Protein AF-A0A0N8Q484-F1 (afdb_monomer)

Secondary structure (DSSP, 8-state):
---HHHHHHHHHHHHHHHHHHHHHHHHHHHHHHHHHHHHHHHHHHHHHHHHHHHHHHPPTT--TTTTT---EEEEEEE-TTS-EEEEEEEE------TT---SEEEPPPBTTBS-HHHHHHHS-TTTHHHHHHHHHHHHHHHHHHHHHHHHHHHHHHHHHH-

Solvent-accessible surface area (backbone atoms only — not comparable to full-atom values): 9387 Å² total; per-residue (Å²): 133,84,55,71,67,61,52,53,50,49,52,50,54,51,53,51,53,53,50,53,49,52,50,53,49,52,54,50,50,52,51,51,50,52,57,50,48,52,58,41,46,57,49,44,71,61,46,49,63,56,22,54,50,29,57,70,68,44,56,89,92,57,49,60,79,81,44,49,26,62,26,62,50,70,45,81,46,67,44,95,86,69,53,71,45,76,43,43,31,36,51,46,95,62,94,51,61,105,86,51,89,56,61,60,42,77,54,84,68,51,100,86,42,82,48,68,70,55,38,65,72,68,32,32,88,87,50,30,66,61,50,46,58,50,44,68,53,49,53,53,51,48,52,51,50,52,52,50,51,53,51,51,53,51,53,54,51,54,64,72,74,107

Sequence (162 aa):
MSSPENQNLALTNFAMSLDELLQSLTVKEAHIIEQAKEVISSYLDWWMPIRDGQLRLKKEGQSHRQAETGRIFPKLRIRDSGKAYINWCDEGHHNTKRFNNKFTREIPMTKKGYTPAQFKKLGDSWEIDKAIQTEEVLSKFRKALEYIHAHRVQINRLKRSM

Nearest PDB structures (foldseek):
  2d4y-assembly1_A  TM=3.775E-01  e=7.079E+00  Salmonella enterica subsp. enterica serovar Typhimurium
  5gpk-assembly1_A  TM=2.271E-01  e=5.847E+00  Schizosaccharomyces pombe 972h-

Foldseek 3Di:
DDDPVVVVVVVVVVLVVLVVVLVVLVVVLVVLVVVLVVLQVVLCVVLVVQLVVLVVVDDPPDACQRSLSWFKGWDWDQDPVRQIDIFIKGQHPDPDDPPDPPSIDTDDADPVGDDLVNLVVGHGPVSSVVVVVSCVVNVVSRVSSVVSVVVSVVSVVVSVVD

Radius of gyration: 22.32 Å; Cα contacts (8 Å, |Δi|>4): 156; chains: 1; bounding box: 53×31×72 Å

Mean predicted aligned error: 6.22 Å

pLDDT: mean 88.6, std 13.09, range [41.47, 98.5]

Structure (mmCIF, N/CA/C/O backbone):
data_AF-A0A0N8Q484-F1
#
_entry.id   AF-A0A0N8Q484-F1
#
loop_
_atom_site.group_PDB
_atom_site.id
_atom_site.type_symbol
_atom_site.label_atom_id
_atom_site.label_alt_id
_atom_site.label_comp_id
_atom_site.label_asym_id
_atom_site.label_entity_id
_atom_site.label_seq_id
_atom_site.pdbx_PDB_ins_code
_atom_site.Cartn_x
_atom_site.Cartn_y
_atom_site.Cartn_z
_atom_site.occupancy
_atom_site.B_iso_or_equiv
_atom_site.auth_seq_id
_atom_site.auth_comp_id
_atom_site.auth_asym_id
_atom_site.auth_atom_id
_atom_site.pdbx_PDB_model_num
ATOM 1 N N . MET A 1 1 ? -33.268 -5.757 43.810 1.00 56.16 1 MET A N 1
ATOM 2 C CA . MET A 1 1 ? -33.333 -4.544 42.967 1.00 56.16 1 MET A CA 1
ATOM 3 C C . MET A 1 1 ? -31.963 -3.892 43.008 1.00 56.1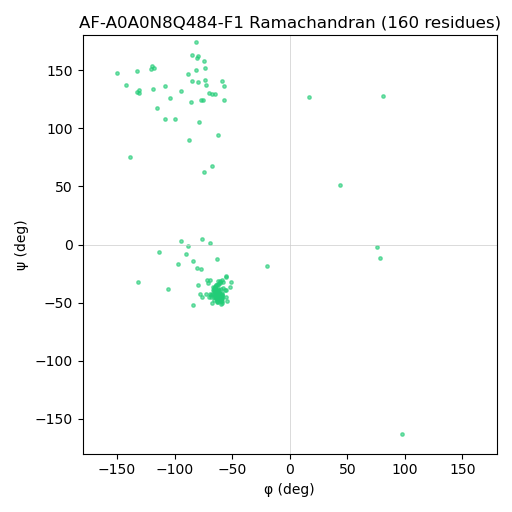6 1 MET A C 1
ATOM 5 O O . MET A 1 1 ? -31.512 -3.571 44.099 1.00 56.16 1 MET A O 1
ATOM 9 N N . SER A 1 2 ? -31.257 -3.790 41.882 1.00 57.72 2 SER A N 1
ATOM 10 C CA . SER A 1 2 ? -29.959 -3.101 41.851 1.00 57.72 2 SER A CA 1
ATOM 11 C C . SER A 1 2 ? -30.177 -1.598 42.038 1.00 57.72 2 SER A C 1
ATOM 13 O O . SER A 1 2 ? -31.034 -1.035 41.361 1.00 57.72 2 SER A O 1
ATOM 15 N N . SER A 1 3 ? -29.436 -0.967 42.956 1.00 77.19 3 SER A N 1
ATOM 16 C CA . SER A 1 3 ? -29.495 0.487 43.177 1.00 77.19 3 SER A CA 1
ATOM 17 C C . SER A 1 3 ? -29.131 1.248 41.886 1.00 77.19 3 SER A C 1
ATOM 19 O O . SER A 1 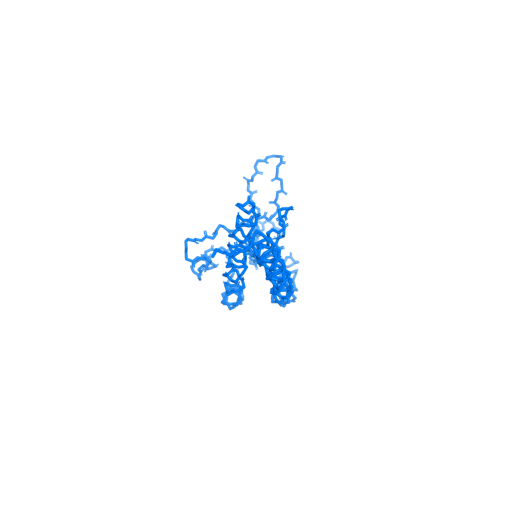3 ? -28.194 0.822 41.200 1.00 77.19 3 SER A O 1
ATOM 21 N N . PRO A 1 4 ? -29.807 2.367 41.557 1.00 76.56 4 PRO A N 1
ATOM 22 C CA . PRO A 1 4 ? -29.440 3.251 40.443 1.00 76.56 4 PRO A CA 1
ATOM 23 C C . PRO A 1 4 ? -27.961 3.676 40.449 1.00 76.56 4 PRO A C 1
ATOM 25 O O . PRO A 1 4 ? -27.343 3.801 39.394 1.00 76.56 4 PRO A O 1
ATOM 28 N N . GLU A 1 5 ? -27.355 3.817 41.630 1.00 77.38 5 GLU A N 1
ATOM 29 C CA . GLU A 1 5 ? -25.930 4.142 41.787 1.00 77.38 5 GLU A CA 1
ATOM 30 C C . GLU A 1 5 ? -25.016 3.028 41.252 1.00 77.38 5 GLU A C 1
ATOM 32 O O . GLU A 1 5 ? -24.027 3.304 40.573 1.00 77.38 5 GLU A O 1
ATOM 37 N N . ASN A 1 6 ? -25.390 1.760 41.460 1.00 78.25 6 ASN A N 1
ATOM 38 C CA . ASN A 1 6 ? -24.636 0.613 40.947 1.00 78.25 6 ASN A CA 1
ATOM 39 C C . ASN A 1 6 ? -24.733 0.503 39.418 1.00 78.25 6 ASN A C 1
ATOM 41 O O . ASN A 1 6 ? -23.793 0.041 38.773 1.00 78.25 6 ASN A O 1
ATOM 45 N N . GLN A 1 7 ? -25.853 0.934 38.827 1.00 77.88 7 GLN A N 1
ATOM 46 C CA . GLN A 1 7 ? -26.023 0.968 37.371 1.00 77.88 7 GLN A CA 1
ATOM 47 C C . GLN A 1 7 ? -25.187 2.086 36.733 1.00 77.88 7 GLN A C 1
ATOM 49 O O . GLN A 1 7 ? -24.498 1.838 35.744 1.00 77.88 7 GLN A O 1
ATOM 54 N N . ASN A 1 8 ? -25.163 3.278 37.340 1.00 83.56 8 ASN A N 1
ATOM 55 C CA . ASN A 1 8 ? -24.319 4.387 36.887 1.00 83.56 8 ASN A CA 1
ATOM 56 C C . ASN A 1 8 ? -22.822 4.059 36.981 1.00 83.56 8 ASN A C 1
ATOM 58 O O . ASN A 1 8 ? -22.065 4.350 36.052 1.00 83.56 8 ASN A O 1
ATOM 62 N N . LEU A 1 9 ? -22.392 3.403 38.063 1.00 86.88 9 LEU A N 1
ATOM 63 C CA . LEU A 1 9 ? -21.005 2.961 38.215 1.00 86.88 9 LEU A CA 1
ATOM 64 C C . LEU A 1 9 ? -20.623 1.917 37.152 1.00 86.88 9 LEU A C 1
ATOM 66 O O . LEU A 1 9 ? -19.550 2.005 36.558 1.00 86.88 9 LEU A O 1
ATOM 70 N N . ALA A 1 10 ? -21.513 0.964 36.857 1.00 86.56 10 ALA A N 1
ATOM 71 C CA . ALA A 1 10 ? -21.283 -0.047 35.826 1.00 86.56 10 ALA A CA 1
ATOM 72 C C . ALA A 1 10 ? -21.174 0.561 34.416 1.00 86.56 10 ALA A C 1
ATOM 74 O O . ALA A 1 10 ? -20.268 0.197 33.667 1.00 86.56 10 ALA A O 1
ATOM 75 N N . LEU A 1 11 ? -22.050 1.511 34.067 1.00 86.88 11 LEU A N 1
ATOM 76 C CA . LEU A 1 11 ? -21.991 2.225 32.785 1.00 86.88 11 LEU A CA 1
ATOM 77 C C . LEU A 1 11 ? -20.711 3.056 32.653 1.00 86.88 11 LEU A C 1
ATOM 79 O O . LEU A 1 11 ? -20.090 3.055 31.591 1.00 86.88 11 LEU A O 1
ATOM 83 N N . THR A 1 12 ? -20.286 3.710 33.737 1.00 88.12 12 THR A N 1
ATOM 84 C CA . THR A 1 12 ? -19.037 4.484 33.771 1.00 88.12 12 THR A CA 1
ATOM 85 C C . THR A 1 12 ? -17.825 3.579 33.547 1.00 88.12 12 THR A C 1
ATOM 87 O O . THR A 1 12 ? -17.015 3.845 32.661 1.00 88.12 12 THR A O 1
ATOM 90 N N . ASN A 1 13 ? -17.737 2.461 34.274 1.00 90.88 13 ASN A N 1
ATOM 91 C CA . ASN A 1 13 ? -16.649 1.494 34.109 1.00 90.88 13 ASN A CA 1
ATOM 92 C C . ASN A 1 13 ? -16.630 0.896 32.695 1.00 90.88 13 ASN A C 1
ATOM 94 O O . ASN A 1 13 ? -15.568 0.773 32.089 1.00 90.88 13 ASN A O 1
ATO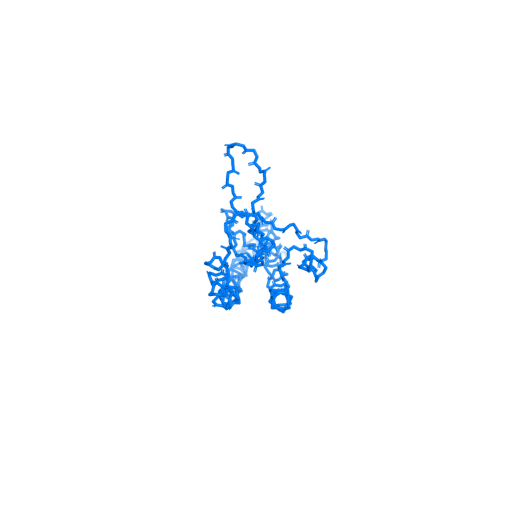M 98 N N . PHE A 1 14 ? -17.801 0.573 32.139 1.00 90.75 14 PHE A N 1
ATOM 99 C CA . PHE A 1 14 ? -17.907 0.063 30.774 1.00 90.75 14 PHE A CA 1
ATOM 100 C C . PHE A 1 14 ? -17.425 1.090 29.738 1.00 90.75 14 PHE A C 1
ATOM 102 O O . PHE A 1 14 ? -16.646 0.738 28.852 1.00 90.75 14 PHE A O 1
ATOM 109 N N . ALA A 1 15 ? -17.816 2.363 29.869 1.00 90.06 15 ALA A N 1
ATOM 110 C CA . ALA A 1 15 ? -17.343 3.435 28.993 1.00 90.06 15 ALA A CA 1
ATOM 111 C C . ALA A 1 15 ? -15.814 3.593 29.049 1.00 90.06 15 ALA A C 1
ATOM 113 O O . ALA A 1 15 ? -15.178 3.700 27.998 1.00 90.06 15 ALA A O 1
ATOM 114 N N . MET A 1 16 ? -15.224 3.532 30.248 1.00 91.88 16 MET A N 1
ATOM 115 C CA . MET A 1 16 ? -13.769 3.577 30.432 1.00 91.88 16 MET A CA 1
ATOM 116 C C . MET A 1 16 ? -13.065 2.410 29.731 1.00 91.88 16 MET A C 1
ATOM 118 O O . MET A 1 16 ? -12.103 2.631 28.998 1.00 91.88 16 MET A O 1
ATOM 122 N N . SER A 1 17 ? -13.576 1.181 29.860 1.00 94.06 17 SER A N 1
ATOM 123 C CA . SER A 1 17 ? -13.007 0.018 29.163 1.00 94.06 17 SER A CA 1
ATOM 124 C C . SER A 1 17 ? -13.072 0.148 27.635 1.00 94.06 17 SER A C 1
ATOM 126 O O . SER A 1 17 ? -12.158 -0.293 26.934 1.00 94.06 17 SER A O 1
ATOM 128 N N . LEU A 1 18 ? -14.127 0.767 27.091 1.00 94.19 18 LEU A N 1
ATOM 129 C CA . LEU A 1 18 ? -14.209 1.047 25.653 1.00 94.19 18 LEU A CA 1
ATOM 130 C C . LEU A 1 18 ? -13.151 2.066 25.207 1.00 94.19 18 LEU A C 1
ATOM 132 O O . LEU A 1 18 ? -12.598 1.921 24.114 1.00 94.19 18 LEU A O 1
ATOM 136 N N . ASP A 1 19 ? -12.850 3.067 26.034 1.00 94.19 19 ASP A N 1
ATOM 137 C CA . ASP A 1 19 ? -11.802 4.053 25.754 1.00 94.19 19 ASP A CA 1
ATOM 138 C C . ASP A 1 19 ? -10.398 3.456 25.807 1.00 94.19 19 ASP A C 1
ATOM 140 O O . ASP A 1 19 ? -9.601 3.678 24.892 1.00 94.19 19 ASP A O 1
ATOM 144 N N . GLU A 1 20 ? -10.111 2.617 26.799 1.00 94.62 20 GLU A N 1
ATOM 145 C CA . GLU A 1 20 ? -8.855 1.864 26.872 1.00 94.62 20 GLU A CA 1
ATOM 146 C C . GLU A 1 20 ? -8.662 0.968 25.640 1.00 94.62 20 GLU A C 1
ATOM 148 O O . GLU A 1 20 ? -7.575 0.921 25.051 1.00 94.62 20 GLU A O 1
ATOM 153 N N . LEU A 1 21 ? -9.730 0.300 25.190 1.00 94.75 21 LEU A N 1
ATOM 154 C CA . LEU A 1 21 ? -9.698 -0.525 23.987 1.00 94.75 21 LEU A CA 1
ATOM 155 C C . LEU A 1 21 ? -9.441 0.314 22.725 1.00 94.75 21 LEU A C 1
ATOM 157 O O . LEU A 1 21 ? -8.614 -0.070 21.895 1.00 94.75 21 LEU A O 1
ATOM 161 N N . LEU A 1 22 ? -10.100 1.469 22.575 1.00 94.56 22 LEU A N 1
ATOM 162 C CA . LEU A 1 22 ? -9.858 2.396 21.462 1.00 94.56 22 LEU A CA 1
ATOM 163 C C . LEU A 1 22 ? -8.419 2.916 21.453 1.00 94.56 22 LEU A C 1
ATOM 165 O O . LEU A 1 22 ? -7.795 2.987 20.387 1.00 94.56 22 LEU A O 1
ATOM 169 N N . GLN A 1 23 ? -7.877 3.242 22.624 1.00 94.75 23 GLN A N 1
ATOM 170 C CA . GLN A 1 23 ? -6.499 3.693 22.762 1.00 94.75 23 GLN A CA 1
ATOM 171 C C . GLN A 1 23 ? -5.520 2.582 22.366 1.00 94.75 23 GLN A C 1
ATOM 173 O O . GLN A 1 23 ? -4.612 2.814 21.566 1.00 94.75 23 GLN A O 1
ATOM 178 N N . SER A 1 24 ? -5.741 1.353 22.841 1.00 95.31 24 SER A N 1
ATOM 179 C CA . SER A 1 24 ? -4.933 0.186 22.466 1.00 95.31 24 SER A CA 1
ATOM 180 C C . SER A 1 24 ? -4.953 -0.066 20.955 1.00 95.31 24 SER A C 1
ATOM 182 O O . SER A 1 24 ? -3.903 -0.277 20.342 1.00 95.31 24 SER A O 1
ATOM 184 N N . LEU A 1 25 ? -6.130 0.013 20.323 1.00 94.88 25 LEU A N 1
ATOM 185 C CA . LEU A 1 25 ? -6.268 -0.120 18.871 1.00 94.88 25 LEU A CA 1
ATOM 186 C C . LEU A 1 25 ? -5.506 0.973 18.118 1.00 94.88 25 LEU A C 1
ATOM 188 O O . LEU A 1 25 ? -4.875 0.673 17.110 1.00 94.88 25 LEU A O 1
ATOM 192 N N . THR A 1 26 ? -5.522 2.208 18.619 1.00 94.06 26 THR A N 1
ATOM 193 C CA . THR A 1 26 ? -4.811 3.344 18.011 1.00 94.06 26 THR A CA 1
ATOM 194 C C . THR A 1 26 ? -3.296 3.144 18.050 1.00 94.06 26 THR A C 1
ATOM 196 O O . THR A 1 26 ? -2.622 3.324 17.037 1.00 94.06 26 THR A O 1
ATOM 199 N N . VAL A 1 27 ? -2.752 2.696 19.187 1.00 95.88 27 VAL A N 1
ATOM 200 C CA . VAL A 1 27 ? -1.318 2.381 19.318 1.00 95.88 27 VAL A CA 1
ATOM 201 C C . VAL A 1 27 ? -0.918 1.241 18.375 1.00 95.88 27 VAL A C 1
ATOM 203 O O . VAL A 1 27 ? 0.104 1.327 17.693 1.00 95.88 27 VAL A O 1
ATOM 206 N N . LYS A 1 28 ? -1.741 0.189 18.276 1.00 95.62 28 LYS A N 1
ATOM 207 C CA . LYS A 1 28 ? -1.495 -0.930 17.352 1.00 95.62 28 LYS A CA 1
ATOM 208 C C . LYS A 1 28 ? -1.581 -0.508 15.885 1.00 95.62 28 LYS A C 1
ATOM 210 O O . LYS A 1 28 ? -0.766 -0.961 15.086 1.00 95.62 28 LYS A O 1
ATOM 215 N N . GLU A 1 29 ? -2.533 0.355 15.533 1.00 95.88 29 GLU A N 1
ATOM 216 C CA . GLU A 1 29 ? -2.662 0.925 14.186 1.00 95.88 29 GLU A CA 1
ATOM 217 C C . GLU A 1 29 ? -1.387 1.675 13.796 1.00 95.88 29 GLU A C 1
ATOM 219 O O . GLU A 1 29 ? -0.826 1.410 12.735 1.00 95.88 29 GLU A O 1
ATOM 224 N N . ALA A 1 30 ? -0.887 2.543 14.682 1.00 96.00 30 ALA A N 1
ATOM 225 C CA . ALA A 1 30 ? 0.353 3.282 14.468 1.00 96.00 30 ALA A CA 1
ATOM 226 C C . ALA A 1 30 ? 1.557 2.345 14.280 1.00 96.00 30 ALA A C 1
ATOM 228 O O . ALA A 1 30 ? 2.334 2.525 13.347 1.00 96.00 30 ALA A O 1
ATOM 229 N N . HIS A 1 31 ? 1.678 1.299 15.102 1.00 97.19 31 HIS A N 1
ATOM 230 C CA . HIS A 1 31 ? 2.760 0.324 14.962 1.00 97.19 31 HIS A CA 1
ATOM 231 C C . HIS A 1 31 ? 2.720 -0.418 13.615 1.00 97.19 31 HIS A C 1
ATOM 233 O O . HIS A 1 31 ? 3.740 -0.527 12.940 1.00 97.19 31 HIS A O 1
ATOM 239 N N . ILE A 1 32 ? 1.538 -0.869 13.179 1.00 97.56 32 ILE A N 1
ATOM 240 C CA . ILE A 1 32 ? 1.359 -1.519 11.869 1.00 97.56 32 ILE A CA 1
ATOM 241 C C . ILE A 1 32 ? 1.684 -0.553 10.724 1.00 97.56 32 ILE A C 1
ATOM 243 O O . ILE A 1 32 ? 2.269 -0.955 9.720 1.00 97.56 32 ILE A O 1
ATOM 247 N N . ILE A 1 33 ? 1.299 0.717 10.863 1.00 97.56 33 ILE A N 1
ATOM 248 C CA . ILE A 1 33 ? 1.614 1.779 9.906 1.00 97.56 33 ILE A CA 1
ATOM 249 C C . ILE A 1 33 ? 3.129 1.944 9.759 1.00 97.56 33 ILE A C 1
ATOM 251 O O . ILE A 1 33 ? 3.607 1.989 8.627 1.00 97.56 33 ILE A O 1
ATOM 255 N N . GLU A 1 34 ? 3.881 2.000 10.859 1.00 97.81 34 GLU A N 1
ATOM 256 C CA . GLU A 1 34 ? 5.344 2.114 10.811 1.00 97.81 34 GLU A CA 1
ATOM 257 C C . GLU A 1 34 ? 5.992 0.880 10.173 1.00 97.81 34 GLU A C 1
ATOM 259 O O . GLU A 1 34 ? 6.771 1.020 9.233 1.00 97.81 34 GLU A O 1
ATOM 264 N N . GLN A 1 35 ? 5.577 -0.331 10.550 1.00 98.06 35 GLN A N 1
ATOM 265 C CA . GLN A 1 35 ? 6.074 -1.560 9.914 1.00 98.06 35 GLN A CA 1
ATOM 266 C C . GLN A 1 35 ? 5.772 -1.605 8.407 1.00 98.06 35 GLN A C 1
ATOM 268 O O . GLN A 1 35 ? 6.595 -2.037 7.599 1.00 98.06 35 GLN A O 1
ATOM 273 N N . ALA A 1 36 ? 4.595 -1.130 7.992 1.00 98.19 36 ALA A N 1
ATOM 274 C CA . ALA A 1 36 ? 4.260 -1.023 6.577 1.00 98.19 36 ALA A CA 1
ATOM 275 C C . ALA A 1 36 ? 5.141 0.009 5.854 1.00 98.19 36 ALA A C 1
ATOM 277 O O . ALA A 1 36 ? 5.526 -0.232 4.708 1.00 98.19 36 ALA A O 1
ATOM 278 N N . LYS A 1 37 ? 5.480 1.137 6.498 1.00 98.06 37 LYS A N 1
ATOM 279 C CA . LYS A 1 37 ? 6.413 2.130 5.942 1.00 98.06 37 LYS A CA 1
ATOM 280 C C . LYS A 1 37 ? 7.804 1.546 5.750 1.00 98.06 37 LYS A C 1
ATOM 282 O O . LYS A 1 37 ? 8.383 1.793 4.702 1.00 98.06 37 LYS A O 1
ATOM 287 N N . GLU A 1 38 ? 8.310 0.758 6.693 1.00 98.31 38 GLU A N 1
ATOM 288 C CA . GLU A 1 38 ? 9.620 0.105 6.571 1.00 98.31 38 GLU A CA 1
ATOM 289 C C . GLU A 1 38 ? 9.674 -0.824 5.353 1.00 98.31 38 GLU A C 1
ATOM 291 O O . GLU A 1 38 ? 10.601 -0.748 4.547 1.00 98.31 38 GLU A O 1
ATOM 296 N N . VAL A 1 39 ? 8.638 -1.645 5.153 1.00 98.50 39 VAL A N 1
ATOM 297 C CA . VAL A 1 39 ? 8.547 -2.533 3.981 1.00 98.50 39 VAL A CA 1
ATOM 298 C C . VAL A 1 39 ? 8.458 -1.739 2.675 1.00 98.50 39 VAL A C 1
ATOM 300 O O . VAL A 1 39 ? 9.092 -2.107 1.685 1.00 98.50 39 VAL A O 1
ATOM 303 N N . ILE A 1 40 ? 7.692 -0.644 2.661 1.00 98.19 40 ILE A N 1
ATOM 304 C CA . ILE A 1 40 ? 7.593 0.246 1.496 1.00 98.19 40 ILE A CA 1
ATOM 305 C C . ILE A 1 40 ? 8.935 0.932 1.223 1.00 98.19 40 ILE A C 1
ATOM 307 O O . ILE A 1 40 ? 9.364 0.948 0.074 1.00 98.19 40 ILE A O 1
ATOM 311 N N . SER A 1 41 ? 9.607 1.453 2.251 1.00 97.56 41 SER A N 1
ATOM 312 C CA . SER A 1 41 ? 10.918 2.096 2.125 1.00 97.56 41 SER A CA 1
ATOM 313 C C . SER A 1 41 ? 11.935 1.118 1.563 1.00 97.56 41 SER A C 1
ATOM 315 O O . SER A 1 41 ? 12.548 1.412 0.551 1.00 97.56 41 SER A O 1
ATOM 317 N N . SER A 1 42 ? 12.011 -0.096 2.114 1.00 98.19 42 SER A N 1
ATOM 318 C CA . SER A 1 42 ? 12.915 -1.135 1.618 1.00 98.19 42 SER A CA 1
ATOM 319 C C . SER A 1 42 ? 12.678 -1.473 0.141 1.00 98.19 42 SER A C 1
ATOM 321 O O . SER A 1 42 ? 13.634 -1.699 -0.602 1.00 98.19 42 SER A O 1
ATOM 323 N N . TYR A 1 43 ? 11.418 -1.487 -0.311 1.00 98.12 43 TYR A N 1
ATOM 324 C CA . TYR A 1 43 ? 11.116 -1.640 -1.734 1.00 98.12 43 TYR A CA 1
ATOM 325 C C . TYR A 1 43 ? 11.612 -0.441 -2.550 1.00 98.12 43 TYR A C 1
ATOM 327 O O . TYR A 1 43 ? 12.256 -0.637 -3.576 1.00 98.12 43 TYR A O 1
ATOM 335 N N . LEU A 1 44 ? 11.335 0.786 -2.103 1.00 96.31 44 LEU A N 1
ATOM 336 C CA . LEU A 1 44 ? 11.722 2.013 -2.803 1.00 96.31 44 LEU A CA 1
ATOM 337 C C . LEU A 1 44 ? 13.243 2.207 -2.856 1.00 96.31 44 LEU A C 1
ATOM 339 O O . LEU A 1 44 ? 13.753 2.573 -3.909 1.00 96.31 44 LEU A O 1
ATOM 343 N N . ASP A 1 45 ? 13.966 1.890 -1.786 1.00 97.56 45 ASP A N 1
ATOM 344 C CA . ASP A 1 45 ? 15.429 1.977 -1.715 1.00 97.56 45 ASP A CA 1
ATOM 345 C C . ASP A 1 45 ? 16.101 1.042 -2.729 1.00 97.56 45 ASP A C 1
ATOM 347 O O . ASP A 1 45 ? 17.139 1.366 -3.302 1.00 97.56 45 ASP A O 1
ATOM 351 N N . TRP A 1 46 ? 15.485 -0.112 -2.993 1.00 97.69 46 TRP A N 1
ATOM 352 C CA . TRP A 1 46 ? 15.912 -1.024 -4.051 1.00 97.69 46 TRP A CA 1
ATOM 353 C C . TRP A 1 46 ? 15.466 -0.558 -5.447 1.00 97.69 46 TRP A C 1
ATOM 355 O O . TRP A 1 46 ? 16.233 -0.635 -6.406 1.00 97.69 46 TRP A O 1
ATOM 365 N N . TRP A 1 47 ? 14.228 -0.082 -5.570 1.00 96.44 47 TRP A N 1
ATOM 366 C CA . TRP A 1 47 ? 13.586 0.224 -6.848 1.00 96.44 47 TRP A CA 1
ATOM 367 C C . TRP A 1 47 ? 14.091 1.528 -7.477 1.00 96.44 47 TRP A C 1
ATOM 369 O O . TRP A 1 47 ? 14.389 1.565 -8.672 1.00 96.44 47 TRP A O 1
ATOM 379 N N . MET A 1 48 ? 14.217 2.596 -6.683 1.00 92.81 48 MET A N 1
ATOM 380 C CA . MET A 1 48 ? 14.546 3.941 -7.163 1.00 92.81 48 MET A CA 1
ATOM 381 C C . MET A 1 48 ? 15.895 4.011 -7.894 1.00 92.81 48 MET A C 1
ATOM 383 O O . MET A 1 48 ? 15.915 4.564 -8.994 1.00 92.81 48 MET A O 1
ATOM 387 N N . PRO A 1 49 ? 17.006 3.433 -7.388 1.00 93.56 49 PRO A N 1
ATOM 388 C CA . PRO A 1 49 ? 18.289 3.496 -8.092 1.00 93.56 49 PRO A CA 1
ATOM 389 C C . PRO A 1 49 ? 18.262 2.804 -9.461 1.00 93.56 49 PRO A C 1
ATOM 391 O O . PRO A 1 49 ? 18.858 3.302 -10.418 1.00 93.56 49 PRO A O 1
ATOM 394 N N . ILE A 1 50 ? 17.556 1.672 -9.565 1.00 94.38 50 ILE A N 1
ATOM 395 C CA . ILE A 1 50 ? 17.424 0.908 -10.815 1.00 94.38 50 ILE A CA 1
ATOM 396 C C . ILE A 1 50 ? 16.612 1.719 -11.825 1.00 94.38 50 ILE A C 1
ATOM 398 O O . ILE A 1 50 ? 17.075 1.956 -12.944 1.00 94.38 50 ILE A O 1
ATOM 402 N N . ARG A 1 51 ? 15.448 2.216 -11.393 1.00 91.31 51 ARG A N 1
ATOM 403 C CA . ARG A 1 51 ? 14.586 3.096 -12.184 1.00 91.31 51 ARG A CA 1
ATOM 404 C C . ARG A 1 51 ? 15.332 4.325 -12.685 1.00 91.31 51 ARG A C 1
ATOM 406 O O . ARG A 1 51 ? 15.258 4.649 -13.868 1.00 91.31 51 ARG A O 1
ATOM 413 N N . ASP A 1 52 ? 16.053 5.022 -11.813 1.00 89.38 52 ASP A N 1
ATOM 414 C CA . ASP A 1 52 ? 16.766 6.243 -12.186 1.00 89.38 52 ASP A CA 1
ATOM 415 C C . ASP A 1 52 ? 17.882 5.951 -13.194 1.00 89.38 52 ASP A C 1
ATOM 417 O O . ASP A 1 52 ? 18.089 6.726 -14.132 1.00 89.38 52 ASP A O 1
ATOM 421 N N . GLY A 1 53 ? 18.557 4.805 -13.061 1.00 91.12 53 GLY A N 1
ATOM 422 C CA . GLY A 1 53 ? 19.487 4.302 -14.069 1.00 91.12 53 GLY A CA 1
ATOM 423 C C . GLY A 1 53 ? 18.808 4.082 -15.422 1.00 91.12 53 GLY A C 1
ATOM 424 O O . GLY A 1 53 ? 19.265 4.606 -16.438 1.00 91.12 53 GLY A O 1
ATOM 425 N N . GLN A 1 54 ? 17.680 3.373 -15.447 1.00 90.88 54 GLN A N 1
ATOM 426 C CA . GLN A 1 54 ? 16.931 3.095 -16.677 1.00 90.88 54 GLN A CA 1
ATOM 427 C C . GLN A 1 54 ? 16.360 4.364 -17.319 1.00 90.88 54 GLN A C 1
ATOM 429 O O . GLN A 1 54 ? 16.393 4.502 -18.539 1.00 90.88 54 GLN A O 1
ATOM 434 N N . LEU A 1 55 ? 15.902 5.332 -16.522 1.00 88.00 55 LEU A N 1
ATOM 435 C CA . LEU A 1 55 ? 15.435 6.628 -17.018 1.00 88.00 55 LEU A CA 1
ATOM 436 C C . LEU A 1 55 ? 16.545 7.445 -17.674 1.00 88.00 55 LEU A C 1
ATOM 438 O O . LEU A 1 55 ? 16.278 8.116 -18.666 1.00 88.00 55 LEU A O 1
ATOM 442 N N . ARG A 1 56 ? 17.776 7.384 -17.156 1.00 90.38 56 ARG A N 1
ATOM 443 C CA . ARG A 1 56 ? 18.938 8.047 -17.772 1.00 90.38 56 ARG A CA 1
ATOM 444 C C . ARG A 1 56 ? 19.380 7.364 -19.065 1.00 90.38 56 ARG A C 1
ATOM 446 O O . ARG A 1 56 ? 19.865 8.037 -19.966 1.00 90.38 56 ARG A O 1
ATOM 453 N N . LEU A 1 57 ? 19.227 6.043 -19.147 1.00 91.75 57 LEU A N 1
ATOM 454 C CA . LEU A 1 57 ? 19.592 5.239 -20.321 1.00 91.75 57 LEU A CA 1
ATOM 455 C C . LEU A 1 57 ? 18.501 5.205 -21.402 1.00 91.75 57 LEU A C 1
ATOM 457 O O . LEU A 1 57 ? 18.758 4.784 -22.532 1.00 91.75 57 LEU A O 1
ATOM 461 N N . LYS A 1 58 ? 17.284 5.635 -21.062 1.00 90.81 58 LYS A N 1
ATOM 462 C CA . LYS A 1 58 ? 16.144 5.726 -21.973 1.00 90.81 58 LYS A CA 1
ATOM 463 C C . LYS A 1 58 ? 16.494 6.606 -23.172 1.00 90.81 58 LYS A C 1
ATOM 465 O O . LYS A 1 58 ? 16.848 7.774 -23.021 1.00 90.81 58 LYS A O 1
ATOM 470 N N . LYS A 1 59 ? 16.333 6.059 -24.377 1.00 92.06 59 LYS A N 1
ATOM 471 C CA . LYS A 1 59 ? 16.556 6.805 -25.619 1.00 92.06 59 LYS A CA 1
ATOM 472 C C . LYS A 1 59 ? 15.429 7.803 -25.866 1.00 92.06 59 LYS A C 1
ATOM 474 O O . LYS A 1 59 ? 14.279 7.581 -25.474 1.00 92.06 59 LYS A O 1
ATOM 479 N N . GLU A 1 60 ? 15.750 8.883 -26.568 1.00 88.25 60 GLU A N 1
ATOM 480 C CA . GLU A 1 60 ? 14.750 9.845 -27.022 1.00 88.25 60 GLU A CA 1
ATOM 481 C C . GLU A 1 60 ? 13.673 9.148 -27.876 1.00 88.25 60 GLU A C 1
ATOM 483 O O . GLU A 1 60 ? 13.966 8.261 -28.677 1.00 88.25 60 GLU A O 1
ATOM 488 N N . GLY A 1 61 ? 12.403 9.489 -27.646 1.00 84.00 61 GLY A N 1
ATOM 489 C CA . GLY A 1 61 ? 11.255 8.868 -28.321 1.00 84.00 61 GLY A CA 1
ATOM 490 C C . GLY A 1 61 ? 10.830 7.489 -27.792 1.00 84.00 61 GLY A C 1
ATOM 491 O O . GLY A 1 61 ? 9.730 7.036 -28.110 1.00 84.00 61 GLY A O 1
ATOM 492 N N . GLN A 1 62 ? 11.625 6.827 -26.943 1.00 85.31 62 GLN A N 1
ATOM 493 C CA . GLN A 1 62 ? 11.237 5.556 -26.324 1.00 85.31 62 GLN A CA 1
ATOM 494 C C . GLN A 1 62 ? 10.158 5.787 -25.253 1.00 85.31 62 GLN A C 1
ATOM 496 O O . GLN A 1 62 ? 10.239 6.717 -24.449 1.00 85.31 62 GLN A O 1
ATOM 501 N N . SER A 1 63 ? 9.129 4.940 -25.199 1.00 84.44 63 SER A N 1
ATOM 502 C CA . SER A 1 63 ? 8.161 4.968 -24.092 1.00 84.44 63 SER A CA 1
ATOM 503 C C . SER A 1 63 ? 8.756 4.371 -22.808 1.00 84.44 63 SER A C 1
ATOM 505 O O . SER A 1 63 ? 9.674 3.558 -22.866 1.00 84.44 63 SER A O 1
ATOM 507 N N . HIS A 1 64 ? 8.205 4.718 -21.638 1.00 84.00 64 HIS A N 1
ATOM 508 C CA . HIS A 1 64 ? 8.624 4.127 -20.352 1.00 84.00 64 HIS A CA 1
ATOM 509 C C . HIS A 1 64 ? 8.532 2.601 -20.345 1.00 84.00 64 HIS A C 1
ATOM 511 O O . HIS A 1 64 ? 9.433 1.936 -19.858 1.00 84.00 64 HIS A O 1
ATOM 517 N N . ARG A 1 65 ? 7.482 2.049 -20.966 1.00 83.94 65 ARG A N 1
ATOM 518 C CA . ARG A 1 65 ? 7.296 0.600 -21.082 1.00 83.94 65 ARG A CA 1
ATOM 519 C C . ARG A 1 65 ? 8.351 -0.057 -21.970 1.00 83.94 65 ARG A C 1
ATOM 521 O O . ARG A 1 65 ? 8.796 -1.150 -21.673 1.00 83.94 65 ARG A O 1
ATOM 528 N N . GLN A 1 66 ? 8.733 0.588 -23.071 1.00 87.25 66 GLN A N 1
ATOM 529 C CA . GLN A 1 66 ? 9.784 0.060 -23.946 1.00 87.25 66 GLN A CA 1
ATOM 530 C C . GLN A 1 66 ? 11.170 0.162 -23.309 1.00 87.25 66 GLN A C 1
ATOM 532 O O . GLN A 1 66 ? 12.044 -0.619 -23.659 1.00 87.25 66 GLN A O 1
ATOM 537 N N . ALA A 1 67 ? 11.396 1.166 -22.462 1.00 87.94 67 ALA A N 1
ATOM 538 C CA . ALA A 1 67 ? 12.650 1.364 -21.739 1.00 87.94 67 ALA A CA 1
ATOM 539 C C . ALA A 1 67 ? 12.688 0.634 -20.390 1.00 87.94 67 ALA A C 1
ATOM 541 O O . ALA A 1 67 ? 13.697 0.724 -19.700 1.00 87.94 67 ALA A O 1
ATOM 542 N N . GLU A 1 68 ? 11.597 -0.053 -20.035 1.00 91.56 68 GLU A N 1
ATOM 543 C CA . GLU A 1 68 ? 11.409 -0.756 -18.769 1.00 91.56 68 GLU A CA 1
ATOM 544 C C . GLU A 1 68 ? 11.876 0.061 -17.562 1.00 91.56 68 GLU A C 1
ATOM 546 O O . GLU A 1 68 ? 12.682 -0.412 -16.776 1.00 91.56 68 GLU A O 1
ATOM 551 N N . THR A 1 69 ? 11.423 1.310 -17.435 1.00 89.69 69 THR A N 1
ATOM 552 C CA . THR A 1 69 ? 11.984 2.270 -16.467 1.00 89.69 69 THR A CA 1
ATOM 553 C C . THR A 1 69 ? 11.561 2.049 -15.017 1.00 89.69 69 THR A C 1
ATOM 555 O O . THR A 1 69 ? 11.841 2.898 -14.179 1.00 89.69 69 THR A O 1
ATOM 558 N N . GLY A 1 70 ? 10.818 0.988 -14.722 1.00 88.25 70 GLY A N 1
ATOM 559 C CA . GLY A 1 70 ? 10.125 0.821 -13.456 1.00 88.25 70 GLY A CA 1
ATOM 560 C C . GLY A 1 70 ? 8.829 1.609 -13.464 1.00 88.25 70 GLY A C 1
ATOM 561 O O . GLY A 1 70 ? 8.791 2.800 -13.793 1.00 88.25 70 GLY A O 1
ATOM 562 N N . ARG A 1 71 ? 7.737 0.926 -13.137 1.00 88.88 71 ARG A N 1
ATOM 563 C CA . ARG A 1 71 ? 6.387 1.474 -13.270 1.00 88.88 71 ARG A CA 1
ATOM 564 C C . ARG A 1 71 ? 5.561 1.268 -12.033 1.00 88.88 71 ARG A C 1
ATOM 566 O O . ARG A 1 71 ? 4.707 2.104 -11.762 1.00 88.88 71 ARG A O 1
ATOM 573 N N . ILE A 1 72 ? 5.768 0.190 -11.291 1.00 94.50 72 ILE A N 1
ATOM 574 C CA . ILE A 1 72 ? 4.923 -0.100 -10.140 1.00 94.50 72 ILE A CA 1
ATOM 575 C C . ILE A 1 72 ? 5.653 0.112 -8.826 1.00 94.50 72 ILE A C 1
ATOM 577 O O . ILE A 1 72 ? 6.786 -0.308 -8.644 1.00 94.50 72 ILE A O 1
ATOM 581 N N . PHE A 1 73 ? 4.974 0.746 -7.876 1.00 95.44 73 PHE A N 1
ATOM 582 C CA . PHE A 1 73 ? 5.510 0.926 -6.531 1.00 95.44 73 PHE A CA 1
ATOM 583 C C . PHE A 1 73 ? 4.389 0.981 -5.489 1.00 95.44 73 PHE A C 1
ATOM 585 O O . PHE A 1 73 ? 3.283 1.451 -5.789 1.00 95.44 73 PHE A O 1
ATOM 592 N N . PRO A 1 74 ? 4.632 0.503 -4.259 1.00 97.38 74 PRO A N 1
ATOM 593 C CA . PRO A 1 74 ? 3.661 0.592 -3.189 1.00 97.38 74 PRO A CA 1
ATOM 594 C C . PRO A 1 74 ? 3.697 1.984 -2.549 1.00 97.38 74 PRO A C 1
ATOM 596 O O . PRO A 1 74 ? 4.725 2.657 -2.492 1.00 97.38 74 PRO A O 1
ATOM 599 N N . LYS A 1 75 ? 2.555 2.421 -2.030 1.00 95.25 75 LYS A N 1
ATOM 600 C CA . LYS A 1 75 ? 2.399 3.693 -1.334 1.00 95.25 75 LY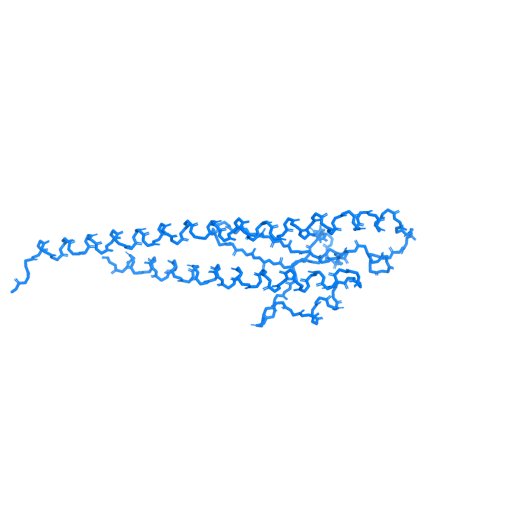S A CA 1
ATOM 601 C C . LYS A 1 75 ? 1.453 3.541 -0.155 1.00 95.25 75 LYS A C 1
ATOM 603 O O . LYS A 1 75 ? 0.383 2.942 -0.267 1.00 95.25 75 LYS A O 1
ATOM 608 N N . LEU A 1 76 ? 1.827 4.157 0.960 1.00 95.38 76 LEU A N 1
ATOM 609 C CA . LEU A 1 76 ? 0.953 4.350 2.105 1.00 95.38 76 LEU A CA 1
ATOM 610 C C . LEU A 1 76 ? 0.284 5.726 2.007 1.00 95.38 76 LEU A C 1
ATOM 612 O O . LEU A 1 76 ? 0.941 6.739 1.768 1.00 95.38 76 LEU A O 1
ATOM 616 N N . ARG A 1 77 ? -1.031 5.768 2.205 1.00 92.19 77 ARG A N 1
ATOM 617 C CA . ARG A 1 77 ? -1.829 6.994 2.246 1.00 92.19 77 ARG A CA 1
ATOM 618 C C . ARG A 1 77 ? -2.714 6.990 3.479 1.00 92.19 77 ARG A C 1
ATOM 620 O O . ARG A 1 77 ? -3.469 6.049 3.692 1.00 92.19 77 ARG A O 1
ATOM 627 N N . ILE A 1 78 ? -2.695 8.081 4.230 1.00 91.12 78 ILE A N 1
ATOM 628 C CA . ILE A 1 78 ? -3.638 8.328 5.321 1.00 91.12 78 ILE A CA 1
ATOM 629 C C . ILE A 1 78 ? -4.651 9.354 4.805 1.00 91.12 78 ILE A C 1
ATOM 631 O O . ILE A 1 78 ? -4.263 10.376 4.242 1.00 91.12 78 ILE A O 1
ATOM 635 N N . ARG A 1 79 ? -5.949 9.044 4.883 1.00 87.06 79 ARG A N 1
ATOM 636 C CA . ARG A 1 79 ? -7.010 10.019 4.572 1.00 87.06 79 ARG A CA 1
ATOM 637 C C . ARG A 1 79 ? -7.234 10.949 5.760 1.00 87.06 79 ARG A C 1
ATOM 639 O O . ARG A 1 79 ? -6.958 10.559 6.887 1.00 87.06 79 ARG A O 1
ATOM 646 N N . ASP A 1 80 ? -7.871 12.090 5.521 1.00 81.62 80 ASP A N 1
ATOM 647 C CA . ASP A 1 80 ? -8.273 13.044 6.570 1.00 81.62 80 ASP A CA 1
ATOM 648 C C . ASP A 1 80 ? -9.142 12.392 7.658 1.00 81.62 80 ASP A C 1
ATOM 650 O O . ASP A 1 80 ? -9.094 12.769 8.822 1.00 81.62 80 ASP A O 1
ATOM 654 N N . SER A 1 81 ? -9.880 11.331 7.306 1.00 80.94 81 SER A N 1
ATOM 655 C CA . SER A 1 81 ? -10.633 10.504 8.258 1.00 80.94 81 SER A CA 1
ATOM 656 C C . SER A 1 81 ? -9.755 9.652 9.193 1.00 80.94 81 SER A C 1
ATOM 658 O O . SER A 1 81 ? -10.278 8.819 9.931 1.00 80.94 81 SER A O 1
ATOM 660 N N . GLY A 1 82 ? -8.429 9.748 9.087 1.00 82.12 82 GLY A N 1
ATOM 661 C CA . GLY A 1 82 ? -7.442 8.950 9.814 1.00 82.12 82 GLY A CA 1
ATOM 662 C C . GLY A 1 82 ? -7.266 7.516 9.309 1.00 82.12 82 GLY A C 1
ATOM 663 O O . GLY A 1 82 ? -6.427 6.799 9.835 1.00 82.12 82 GLY A O 1
ATOM 664 N N . LYS A 1 83 ? -8.026 7.069 8.295 1.00 89.00 83 LYS A N 1
ATOM 665 C CA . LYS A 1 83 ? -7.911 5.696 7.773 1.00 89.00 83 LYS A CA 1
ATOM 666 C C . LYS A 1 83 ? -6.678 5.571 6.878 1.00 89.00 83 LYS A C 1
ATOM 668 O O . LYS A 1 83 ? -6.557 6.309 5.892 1.00 89.00 83 LYS A O 1
ATOM 673 N N . ALA A 1 84 ? -5.808 4.620 7.204 1.00 92.88 84 ALA A N 1
ATOM 674 C CA . ALA A 1 84 ? -4.633 4.272 6.416 1.00 92.88 84 ALA A CA 1
ATOM 675 C C . ALA A 1 84 ? -4.961 3.272 5.293 1.00 92.88 84 ALA A C 1
ATOM 677 O O . ALA A 1 84 ? -5.741 2.336 5.467 1.00 92.88 84 ALA A O 1
ATOM 678 N N . TYR A 1 85 ? -4.341 3.472 4.133 1.00 93.69 85 TYR A N 1
ATOM 679 C CA . TYR A 1 85 ? -4.473 2.651 2.935 1.00 93.69 85 TYR A CA 1
ATOM 680 C C . TYR A 1 85 ? -3.090 2.343 2.374 1.00 93.69 85 TYR A C 1
ATOM 682 O O . TYR A 1 85 ? -2.283 3.251 2.184 1.00 93.69 85 TYR A O 1
ATOM 690 N N . ILE A 1 86 ? -2.841 1.071 2.072 1.00 96.88 86 ILE A N 1
ATOM 691 C CA . ILE A 1 86 ? -1.632 0.616 1.382 1.00 96.88 86 ILE A CA 1
ATOM 692 C C . ILE A 1 86 ? -2.040 0.213 -0.031 1.00 96.88 86 ILE A C 1
ATOM 694 O O . ILE A 1 86 ? -2.688 -0.822 -0.208 1.00 96.88 86 ILE A O 1
ATOM 698 N N . ASN A 1 87 ? -1.653 1.013 -1.019 1.00 95.81 87 ASN A N 1
ATOM 699 C CA . ASN A 1 87 ? -2.032 0.833 -2.418 1.00 95.81 87 ASN A CA 1
ATOM 700 C C . ASN A 1 87 ? -0.786 0.658 -3.284 1.00 95.81 87 ASN A C 1
ATOM 702 O O . ASN A 1 87 ? 0.261 1.223 -2.984 1.00 95.81 87 ASN A O 1
ATOM 706 N N . TRP A 1 88 ? -0.915 -0.074 -4.385 1.00 96.31 88 TRP A N 1
ATOM 707 C CA . TRP A 1 88 ? 0.076 -0.031 -5.457 1.00 96.31 88 TRP A CA 1
ATOM 708 C C . TRP A 1 88 ? -0.264 1.078 -6.443 1.00 96.31 88 TRP A C 1
ATOM 710 O O . TRP A 1 88 ? -1.435 1.364 -6.695 1.00 96.31 88 TRP A O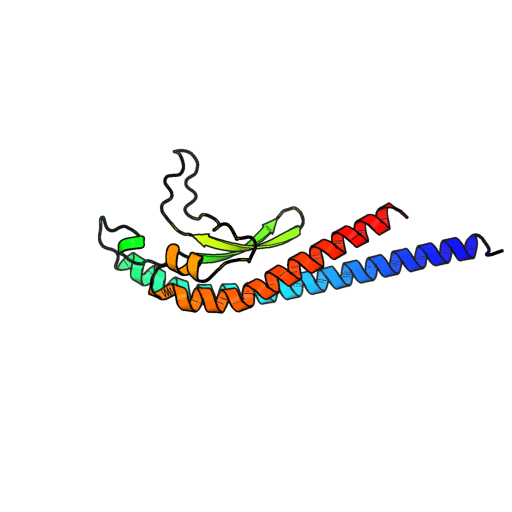 1
ATOM 720 N N . CYS A 1 89 ? 0.764 1.684 -7.012 1.00 92.94 89 CYS A N 1
ATOM 721 C CA . CYS A 1 89 ? 0.683 2.752 -7.991 1.00 92.94 89 CYS A CA 1
ATOM 722 C C . CYS A 1 89 ? 1.352 2.323 -9.298 1.00 92.94 89 CYS A C 1
ATOM 724 O O . CYS A 1 89 ? 2.235 1.478 -9.281 1.00 92.94 89 CYS A O 1
ATOM 726 N N . ASP A 1 90 ? 0.908 2.911 -10.404 1.00 88.88 90 ASP A N 1
ATOM 727 C CA . ASP A 1 90 ? 1.486 2.827 -11.746 1.00 88.88 90 ASP A CA 1
ATOM 728 C C . ASP A 1 90 ? 1.975 4.231 -12.123 1.00 88.88 90 ASP A C 1
ATOM 730 O O . ASP A 1 90 ? 1.191 5.188 -12.168 1.00 88.88 90 ASP A O 1
ATOM 734 N N . GLU A 1 91 ? 3.277 4.355 -12.338 1.00 77.25 91 GLU A N 1
ATOM 735 C CA . GLU A 1 91 ? 3.933 5.488 -12.964 1.00 77.25 91 GLU A CA 1
ATOM 736 C C . GLU A 1 91 ? 3.933 5.255 -14.474 1.00 77.25 91 GLU A C 1
ATOM 738 O O . GLU A 1 91 ? 4.801 4.618 -15.074 1.00 77.25 91 GLU A O 1
ATOM 743 N N . GLY A 1 92 ? 2.874 5.741 -15.105 1.00 62.16 92 GLY A N 1
ATOM 744 C CA . GLY A 1 92 ? 2.734 5.740 -16.546 1.00 62.16 92 GLY A CA 1
ATOM 745 C C . GLY A 1 92 ? 2.289 7.112 -17.016 1.00 62.16 92 GLY A C 1
ATOM 746 O O . GLY A 1 92 ? 1.523 7.799 -16.339 1.00 62.16 92 GLY A O 1
ATOM 747 N N . HIS A 1 93 ? 2.700 7.492 -18.228 1.00 51.66 93 HIS A N 1
ATOM 748 C CA . HIS A 1 93 ? 2.000 8.540 -18.962 1.00 51.66 93 HIS A CA 1
ATOM 749 C C . HIS A 1 93 ? 0.568 8.065 -19.222 1.00 51.66 93 HIS A C 1
ATOM 751 O O . HIS A 1 93 ? 0.280 7.334 -20.171 1.00 51.66 93 HIS A O 1
ATOM 757 N N . HIS A 1 94 ? -0.344 8.445 -18.338 1.00 45.16 94 HIS A N 1
ATOM 758 C CA . HIS A 1 94 ? -1.762 8.301 -18.580 1.00 45.16 94 HIS A CA 1
ATOM 759 C C . HIS A 1 94 ? -2.217 9.530 -19.357 1.00 45.16 94 HIS A C 1
ATOM 761 O O . HIS A 1 94 ? -2.058 10.658 -18.897 1.00 45.16 94 HIS A O 1
ATOM 767 N N . ASN A 1 95 ? -2.794 9.307 -20.539 1.00 41.50 95 ASN A N 1
ATOM 768 C CA . ASN A 1 95 ? -3.523 10.328 -21.286 1.00 41.50 95 ASN A CA 1
ATOM 769 C C . ASN A 1 95 ? -4.805 10.695 -20.520 1.00 41.50 95 ASN A C 1
ATOM 771 O O . ASN A 1 95 ? -5.917 10.370 -20.930 1.00 41.50 95 ASN A O 1
ATOM 775 N N . THR A 1 96 ? -4.674 11.326 -19.361 1.00 41.47 96 THR A N 1
ATOM 776 C CA . THR A 1 96 ? -5.793 11.896 -18.623 1.00 41.47 96 THR A CA 1
ATOM 777 C C . THR A 1 96 ? -5.819 13.384 -18.905 1.00 41.47 96 THR A C 1
ATOM 779 O O . THR A 1 96 ? -4.933 14.100 -18.469 1.00 41.47 96 THR A O 1
ATOM 782 N N . LYS A 1 97 ? -6.830 13.785 -19.693 1.00 42.44 97 LYS A N 1
ATOM 783 C CA . LYS A 1 97 ? -7.398 15.129 -19.924 1.00 42.44 97 LYS A CA 1
ATOM 784 C C . LYS A 1 97 ? -6.518 16.311 -19.477 1.00 42.44 97 LYS A C 1
ATOM 786 O O . LYS A 1 97 ? -6.240 16.413 -18.292 1.00 42.44 97 LYS A O 1
ATOM 791 N N . ARG A 1 98 ? -6.268 17.257 -20.402 1.00 47.78 98 ARG A N 1
ATOM 792 C CA . ARG A 1 98 ? -5.595 18.591 -20.329 1.00 47.78 98 ARG A CA 1
ATOM 793 C C . ARG A 1 98 ? -5.442 19.325 -18.971 1.00 47.78 98 ARG A C 1
ATOM 795 O O . ARG A 1 98 ? -4.632 20.234 -18.895 1.00 47.78 98 ARG A O 1
ATOM 802 N N . PHE A 1 99 ? -6.204 18.974 -17.937 1.00 47.44 99 PHE A N 1
ATOM 803 C CA . PHE A 1 99 ? -6.271 19.607 -16.620 1.00 47.44 99 PHE A CA 1
ATOM 804 C C . PHE A 1 99 ? -5.755 18.749 -15.447 1.00 47.44 99 PHE A C 1
ATOM 806 O O . PHE A 1 99 ? -5.708 19.251 -14.330 1.00 47.44 99 PHE A O 1
ATOM 813 N N . ASN A 1 100 ? -5.398 17.469 -15.635 1.00 46.00 100 ASN A N 1
ATOM 814 C CA . ASN A 1 100 ? -4.990 16.605 -14.517 1.00 46.00 100 ASN A CA 1
ATOM 815 C C . ASN A 1 100 ? -3.782 15.725 -14.882 1.00 46.00 100 ASN A C 1
ATOM 817 O O . ASN A 1 100 ? -3.904 14.519 -15.110 1.00 46.00 100 ASN A O 1
ATOM 821 N N . ASN A 1 101 ? -2.600 16.346 -14.911 1.00 46.97 101 ASN A N 1
ATOM 822 C CA . ASN A 1 101 ? -1.307 15.686 -15.116 1.00 46.97 101 ASN A CA 1
ATOM 823 C C . ASN A 1 101 ? -0.876 14.913 -13.858 1.00 46.97 101 ASN A C 1
ATOM 825 O O . ASN A 1 101 ? 0.132 15.227 -13.228 1.00 46.97 101 ASN A O 1
ATOM 829 N N . LYS A 1 102 ? -1.650 13.906 -13.443 1.00 50.91 102 LYS A N 1
ATOM 830 C CA . LYS A 1 102 ? -1.173 12.969 -12.423 1.00 50.91 102 LYS A CA 1
ATOM 831 C C . LYS A 1 102 ? -0.245 11.965 -13.096 1.00 50.91 102 LYS A C 1
ATOM 833 O O . LYS A 1 102 ? -0.706 11.064 -13.787 1.00 50.91 102 LYS A O 1
ATOM 838 N N . PHE A 1 103 ? 1.054 12.128 -12.854 1.00 62.44 103 PHE A N 1
ATOM 839 C CA . PHE A 1 103 ? 2.119 11.210 -13.283 1.00 62.44 103 PHE A CA 1
ATOM 840 C C . PHE A 1 103 ? 2.005 9.811 -12.655 1.00 62.44 103 PHE A C 1
ATOM 842 O O . PHE A 1 103 ? 2.641 8.867 -13.108 1.00 62.44 103 PHE A O 1
ATOM 849 N N . THR A 1 104 ? 1.159 9.665 -11.633 1.00 75.69 104 THR A N 1
ATOM 850 C CA . THR A 1 104 ? 0.962 8.420 -10.895 1.00 75.69 104 THR A CA 1
ATOM 851 C C . THR A 1 104 ? -0.522 8.109 -10.763 1.00 75.69 104 THR A C 1
ATOM 853 O O . THR A 1 104 ? -1.317 8.962 -10.350 1.00 75.69 104 THR A O 1
ATOM 856 N N . ARG A 1 105 ? -0.900 6.863 -11.047 1.00 85.25 105 ARG A N 1
ATOM 857 C CA . ARG A 1 105 ? -2.259 6.347 -10.866 1.00 85.25 105 ARG A CA 1
ATOM 858 C C . ARG A 1 105 ? -2.267 5.188 -9.880 1.00 85.25 105 ARG A C 1
ATOM 860 O O . ARG A 1 105 ? -1.479 4.263 -10.006 1.00 85.25 105 ARG A O 1
ATOM 867 N N . GLU A 1 106 ? -3.204 5.202 -8.938 1.00 89.88 106 GLU A N 1
ATOM 868 C CA . GLU A 1 106 ? -3.431 4.051 -8.058 1.00 89.88 106 GLU A CA 1
ATOM 869 C C . GLU A 1 106 ? -3.937 2.853 -8.883 1.00 89.88 106 GLU A C 1
ATOM 871 O O . GLU A 1 106 ? -4.890 2.965 -9.661 1.00 89.88 106 GLU A O 1
ATOM 876 N N . ILE A 1 107 ? -3.300 1.696 -8.717 1.00 92.38 107 ILE A N 1
ATOM 877 C CA . ILE A 1 107 ? -3.728 0.438 -9.319 1.00 92.38 107 ILE A CA 1
ATOM 878 C C . ILE A 1 107 ? -4.947 -0.053 -8.530 1.00 92.38 107 ILE A C 1
ATOM 880 O O . ILE A 1 107 ? -4.859 -0.221 -7.308 1.00 92.38 107 ILE A O 1
ATOM 884 N N . PRO A 1 108 ? -6.090 -0.312 -9.190 1.00 91.50 108 PRO A N 1
ATOM 885 C CA . PRO A 1 108 ? -7.271 -0.802 -8.502 1.00 91.50 108 PRO A CA 1
ATOM 886 C C . PRO A 1 108 ? -7.034 -2.218 -7.972 1.00 91.50 108 PRO A C 1
ATOM 888 O O . PRO A 1 108 ? -6.615 -3.125 -8.698 1.00 91.50 108 PRO A O 1
ATOM 891 N N . MET A 1 109 ? -7.334 -2.408 -6.692 1.00 92.75 109 MET A N 1
ATOM 892 C CA . MET A 1 109 ? -7.284 -3.712 -6.043 1.00 92.75 109 MET A CA 1
ATOM 893 C C . MET A 1 109 ? -8.475 -4.575 -6.492 1.00 92.75 109 MET A C 1
ATOM 895 O O . MET A 1 109 ? -9.588 -4.073 -6.655 1.00 92.75 109 MET A O 1
ATOM 899 N N . THR A 1 110 ? -8.268 -5.881 -6.686 1.00 91.88 110 THR A N 1
ATOM 900 C CA . THR A 1 110 ? -9.383 -6.809 -6.949 1.00 91.88 110 THR A CA 1
ATOM 901 C C . THR A 1 110 ? -10.076 -7.214 -5.648 1.00 91.88 110 THR A C 1
ATOM 903 O O . THR A 1 110 ? -9.572 -6.957 -4.556 1.00 91.88 110 THR A O 1
ATOM 906 N N . LYS A 1 111 ? -11.189 -7.957 -5.742 1.00 87.62 111 LYS A N 1
ATOM 907 C CA . LYS A 1 111 ? -11.828 -8.581 -4.567 1.00 87.62 111 LYS A CA 1
ATOM 908 C C . LYS A 1 111 ? -10.873 -9.473 -3.756 1.00 87.62 111 LYS A C 1
ATOM 910 O O . LYS A 1 111 ? -11.087 -9.650 -2.565 1.00 87.62 111 LYS A O 1
ATOM 915 N N . LYS A 1 112 ? -9.839 -10.039 -4.392 1.00 87.31 112 LYS A N 1
ATOM 916 C CA . LYS A 1 112 ? -8.846 -10.919 -3.754 1.00 87.31 112 LYS A CA 1
ATOM 917 C C . LYS A 1 112 ? -7.583 -10.181 -3.289 1.00 87.31 112 LYS A C 1
ATOM 919 O O . LYS A 1 112 ? -6.667 -10.828 -2.797 1.00 87.31 112 LYS A O 1
ATOM 924 N N . GLY A 1 113 ? -7.515 -8.858 -3.439 1.00 92.81 113 GLY A N 1
ATOM 925 C CA . GLY A 1 113 ? -6.282 -8.095 -3.246 1.00 92.81 113 GLY A CA 1
ATOM 926 C C . GLY A 1 113 ? -5.562 -7.799 -4.563 1.00 92.81 113 GLY A C 1
ATOM 927 O O . GLY A 1 113 ? -6.159 -7.880 -5.643 1.00 92.81 113 GLY A O 1
ATOM 928 N N . TYR A 1 114 ? -4.285 -7.433 -4.469 1.00 96.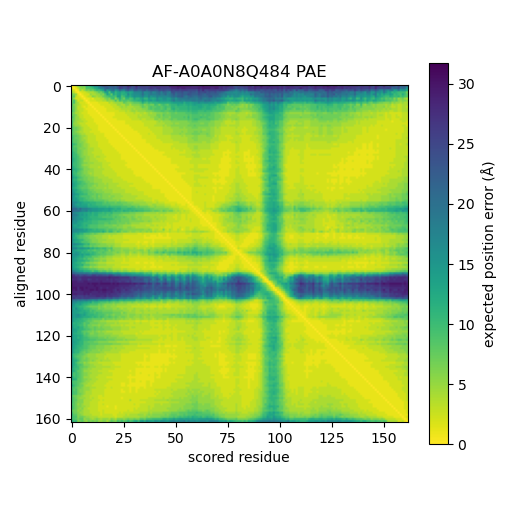25 114 TYR A N 1
ATOM 929 C CA . TYR A 1 114 ? -3.401 -7.371 -5.629 1.00 96.25 114 TYR A CA 1
ATOM 930 C C . TYR A 1 114 ? -2.913 -8.775 -5.972 1.00 96.25 114 TYR A C 1
ATOM 932 O O . TYR A 1 114 ? -2.643 -9.583 -5.087 1.00 96.25 114 TYR A O 1
ATOM 940 N N . THR A 1 115 ? -2.847 -9.088 -7.262 1.00 95.56 115 THR A N 1
ATOM 941 C CA . THR A 1 115 ? -2.505 -10.436 -7.734 1.00 95.56 115 THR A CA 1
ATOM 942 C C . THR A 1 115 ? -1.218 -10.429 -8.556 1.00 95.56 115 THR A C 1
ATOM 944 O O . THR A 1 115 ? -0.958 -9.449 -9.260 1.00 95.56 115 THR A O 1
ATOM 947 N N . PRO A 1 116 ? -0.460 -11.542 -8.585 1.00 95.44 116 PRO A N 1
ATOM 948 C CA . PRO A 1 116 ? 0.696 -11.685 -9.472 1.00 95.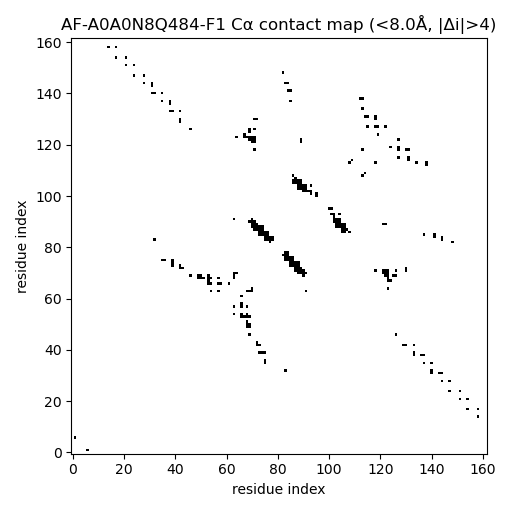44 116 PRO A CA 1
ATOM 949 C C . PRO A 1 116 ? 0.379 -11.365 -10.938 1.00 95.44 116 PRO A C 1
ATOM 951 O O . PRO A 1 116 ? 1.179 -10.747 -11.632 1.00 95.44 116 PRO A O 1
ATOM 954 N N . ALA A 1 117 ? -0.819 -11.727 -11.408 1.00 94.94 117 ALA A N 1
ATOM 955 C CA . ALA A 1 117 ? -1.270 -11.419 -12.763 1.00 94.94 117 ALA A CA 1
ATOM 956 C C . ALA A 1 117 ? -1.408 -9.907 -13.023 1.00 94.94 117 ALA A C 1
ATOM 958 O O . ALA A 1 117 ? -1.123 -9.448 -14.128 1.00 94.94 117 ALA A O 1
ATOM 959 N N . GLN A 1 118 ? -1.817 -9.117 -12.022 1.00 94.25 118 GLN A N 1
ATOM 960 C CA . GLN A 1 118 ? -1.853 -7.657 -12.149 1.00 94.25 118 GLN A CA 1
ATOM 961 C C . GLN A 1 118 ? -0.447 -7.071 -12.245 1.00 94.25 118 GLN A C 1
ATOM 963 O O . GLN A 1 118 ? -0.224 -6.224 -13.107 1.00 94.25 118 GLN A O 1
ATOM 968 N N . PHE A 1 119 ? 0.494 -7.54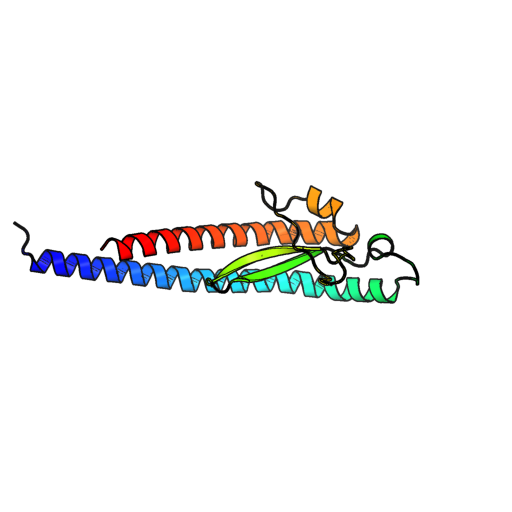5 -11.425 1.00 95.25 119 PHE A N 1
ATOM 969 C CA . PHE A 1 119 ? 1.883 -7.089 -11.487 1.00 95.25 119 PHE A CA 1
ATOM 970 C C . PHE A 1 119 ? 2.529 -7.438 -12.824 1.00 95.25 119 PHE A C 1
ATOM 972 O O . PHE A 1 119 ? 3.044 -6.547 -13.483 1.00 95.25 119 PHE A O 1
ATOM 979 N N . LYS A 1 120 ? 2.361 -8.671 -13.315 1.00 94.12 120 LYS A N 1
ATOM 980 C CA . LYS A 1 120 ? 2.841 -9.084 -14.647 1.00 94.12 120 LYS A CA 1
ATOM 981 C C . LYS A 1 120 ? 2.261 -8.259 -15.799 1.00 94.12 120 LYS A C 1
ATOM 983 O O . LYS A 1 120 ? 2.888 -8.116 -16.840 1.00 94.12 120 LYS A O 1
ATOM 988 N N . LYS A 1 121 ? 1.037 -7.747 -15.647 1.00 92.38 121 LYS A N 1
ATOM 989 C CA . LYS A 1 121 ? 0.378 -6.931 -16.675 1.00 92.38 121 LYS A CA 1
ATOM 990 C C . LYS A 1 121 ? 0.870 -5.481 -16.684 1.00 92.38 121 LYS A C 1
ATOM 992 O O . LYS A 1 121 ? 0.853 -4.848 -17.744 1.00 92.38 121 LYS A O 1
ATOM 997 N N . LEU A 1 122 ? 1.180 -4.936 -15.510 1.00 91.12 122 LEU A N 1
ATOM 998 C CA . LEU A 1 122 ? 1.387 -3.502 -15.300 1.00 91.12 122 LEU A CA 1
ATOM 999 C C . LEU A 1 122 ? 2.855 -3.127 -15.122 1.00 91.12 122 LEU A C 1
ATOM 1001 O O . LEU A 1 122 ? 3.245 -2.077 -15.634 1.00 91.12 122 LEU A O 1
ATOM 1005 N N . GLY A 1 123 ? 3.613 -3.966 -14.421 1.00 92.06 123 GLY A N 1
ATOM 1006 C CA . GLY A 1 123 ? 5.021 -3.754 -14.136 1.00 92.06 123 GLY A CA 1
ATOM 1007 C C . GLY A 1 123 ? 5.939 -4.238 -15.249 1.00 92.06 123 GLY A C 1
ATOM 1008 O O . GLY A 1 123 ? 5.541 -5.010 -16.129 1.00 92.06 123 GLY A O 1
ATOM 1009 N N . ASP A 1 124 ? 7.169 -3.757 -15.183 1.00 94.19 124 ASP A N 1
ATOM 1010 C CA . ASP A 1 124 ? 8.267 -4.150 -16.055 1.00 94.19 124 ASP A CA 1
ATOM 1011 C C . ASP A 1 124 ? 8.902 -5.473 -15.598 1.00 94.19 124 ASP A C 1
ATOM 1013 O O . ASP A 1 124 ? 8.735 -5.911 -14.457 1.00 94.19 124 ASP A O 1
ATOM 1017 N N . SER A 1 125 ? 9.621 -6.146 -16.500 1.00 94.31 125 SER A N 1
ATOM 1018 C CA . SER A 1 125 ? 10.073 -7.527 -16.286 1.00 94.31 125 SER A CA 1
ATOM 1019 C C . SER A 1 125 ? 10.909 -7.702 -15.009 1.00 94.31 125 SER A C 1
ATOM 1021 O O . SER A 1 125 ? 10.720 -8.664 -14.264 1.00 94.31 125 SER A O 1
ATOM 1023 N N . TRP A 1 126 ? 11.771 -6.727 -14.719 1.00 95.12 126 TRP A N 1
ATOM 1024 C CA . TRP A 1 126 ? 12.712 -6.740 -13.602 1.00 95.12 126 TRP A CA 1
ATOM 1025 C C . TRP A 1 126 ? 12.073 -6.443 -12.236 1.00 95.12 126 TRP A C 1
ATOM 1027 O O . TRP A 1 126 ? 12.650 -6.795 -11.206 1.00 95.12 126 TRP A O 1
ATOM 1037 N N . GLU A 1 127 ? 10.897 -5.806 -12.195 1.00 95.94 127 GLU A N 1
ATOM 1038 C CA . GLU A 1 127 ? 10.263 -5.371 -10.939 1.00 95.94 127 GLU A CA 1
ATOM 1039 C C . GLU A 1 127 ? 9.209 -6.340 -10.392 1.00 95.94 127 GLU A C 1
ATOM 1041 O O . GLU A 1 127 ? 8.861 -6.272 -9.209 1.00 95.94 127 GLU A O 1
ATOM 1046 N N . ILE A 1 128 ? 8.726 -7.268 -11.223 1.00 96.12 128 ILE A N 1
ATOM 1047 C CA . ILE A 1 128 ? 7.582 -8.140 -10.916 1.00 96.12 128 ILE A CA 1
ATOM 1048 C C . ILE A 1 128 ? 7.819 -9.008 -9.681 1.00 96.12 128 ILE A C 1
ATOM 1050 O O . ILE A 1 128 ? 6.975 -9.023 -8.783 1.00 96.12 128 ILE A O 1
ATOM 1054 N N . ASP A 1 129 ? 8.937 -9.731 -9.617 1.00 97.50 129 ASP A N 1
ATOM 1055 C CA . ASP A 1 129 ? 9.156 -10.709 -8.545 1.00 97.50 129 ASP A CA 1
ATOM 1056 C C . ASP A 1 129 ? 9.306 -10.022 -7.189 1.00 97.50 129 ASP A C 1
ATOM 1058 O O . ASP A 1 129 ? 8.684 -10.433 -6.205 1.00 97.50 129 ASP A O 1
ATOM 1062 N N . LYS A 1 130 ? 10.048 -8.909 -7.144 1.00 98.00 130 LYS A N 1
ATOM 1063 C CA . LYS A 1 130 ? 10.167 -8.102 -5.929 1.00 98.00 130 LYS A CA 1
ATOM 1064 C C . LYS A 1 130 ? 8.819 -7.498 -5.536 1.00 98.00 130 LYS A C 1
ATOM 1066 O O . LYS A 1 130 ? 8.486 -7.494 -4.355 1.00 98.00 130 LYS A O 1
ATOM 1071 N N . ALA A 1 131 ? 8.018 -7.040 -6.502 1.00 97.94 131 ALA A N 1
ATOM 1072 C CA . ALA A 1 131 ? 6.690 -6.499 -6.227 1.00 97.94 131 ALA A CA 1
ATOM 1073 C C . ALA A 1 131 ? 5.743 -7.551 -5.631 1.00 97.94 131 ALA A C 1
ATOM 1075 O O . ALA A 1 131 ? 5.037 -7.266 -4.663 1.00 97.94 131 ALA A O 1
ATOM 1076 N N . ILE A 1 132 ? 5.766 -8.780 -6.156 1.00 98.00 132 ILE A N 1
ATOM 1077 C CA . ILE A 1 132 ? 4.984 -9.903 -5.622 1.00 98.00 132 ILE A CA 1
ATOM 1078 C C . ILE A 1 132 ? 5.412 -10.218 -4.186 1.00 98.00 132 ILE A C 1
ATOM 1080 O O . ILE A 1 132 ? 4.557 -10.274 -3.304 1.00 98.00 132 ILE A O 1
ATOM 1084 N N . GLN A 1 133 ? 6.715 -10.357 -3.932 1.00 98.00 133 GLN A N 1
ATOM 1085 C CA . GLN A 1 133 ? 7.244 -10.630 -2.589 1.00 98.00 133 GLN A CA 1
ATOM 1086 C C . GLN A 1 133 ? 6.860 -9.532 -1.590 1.00 98.00 133 GLN A C 1
ATOM 1088 O O . GLN A 1 133 ? 6.424 -9.809 -0.473 1.00 98.00 133 GLN A O 1
ATOM 1093 N N . THR A 1 134 ? 6.966 -8.267 -1.995 1.00 98.38 134 THR A N 1
ATOM 1094 C CA . THR A 1 134 ? 6.543 -7.135 -1.167 1.00 98.38 134 THR A CA 1
ATOM 1095 C C . THR A 1 134 ? 5.036 -7.167 -0.901 1.00 98.38 134 THR A C 1
ATOM 1097 O O . THR A 1 134 ? 4.604 -6.927 0.228 1.00 98.38 134 THR A O 1
ATOM 1100 N N . GLU A 1 135 ? 4.215 -7.524 -1.891 1.00 98.00 135 GLU A N 1
ATOM 1101 C CA . GLU A 1 135 ? 2.765 -7.650 -1.719 1.00 98.00 135 GLU A CA 1
ATOM 1102 C C . GLU A 1 135 ? 2.364 -8.759 -0.735 1.00 98.00 135 GLU A C 1
ATOM 1104 O O . GLU A 1 135 ? 1.403 -8.588 0.022 1.00 98.00 135 GLU A O 1
ATOM 1109 N N . GLU A 1 136 ? 3.093 -9.874 -0.680 1.00 97.50 136 GLU A N 1
ATOM 1110 C CA . GLU A 1 136 ? 2.830 -10.949 0.288 1.00 97.50 136 GLU A CA 1
ATOM 1111 C C . GLU A 1 136 ? 2.891 -10.454 1.739 1.00 97.50 136 GLU A C 1
ATOM 1113 O O . GLU A 1 136 ? 2.129 -10.919 2.594 1.00 97.50 136 GLU A O 1
ATOM 1118 N N . VAL A 1 137 ? 3.743 -9.464 2.013 1.00 98.12 137 VAL A N 1
ATOM 1119 C CA . VAL A 1 137 ? 3.846 -8.814 3.323 1.00 98.12 137 VAL A CA 1
ATOM 1120 C C . VAL A 1 137 ? 2.802 -7.707 3.465 1.00 98.12 137 VAL A C 1
ATOM 1122 O O . VAL A 1 137 ? 2.008 -7.721 4.409 1.00 98.12 137 VAL A O 1
ATOM 1125 N N . LEU A 1 138 ? 2.731 -6.780 2.504 1.00 98.06 138 LEU A N 1
ATOM 1126 C CA . LEU A 1 138 ? 1.826 -5.628 2.569 1.00 98.06 138 LEU A CA 1
ATOM 1127 C C . LEU A 1 138 ? 0.348 -6.029 2.639 1.00 98.06 138 LEU A C 1
ATOM 1129 O O . LEU A 1 138 ? -0.439 -5.359 3.310 1.00 98.06 138 LEU A O 1
ATOM 1133 N N . SER A 1 139 ? -0.042 -7.137 2.008 1.00 97.25 139 SER A N 1
ATOM 1134 C CA . SER A 1 139 ? -1.410 -7.658 2.076 1.00 97.25 139 SER A CA 1
ATOM 1135 C C . SER A 1 139 ? -1.840 -8.020 3.504 1.00 97.25 139 SER A C 1
ATOM 1137 O O . SER A 1 139 ? -3.013 -7.845 3.849 1.00 97.25 139 SER A O 1
ATOM 1139 N N . LYS A 1 140 ? -0.910 -8.471 4.359 1.00 97.44 140 LYS A N 1
ATOM 1140 C CA . LYS A 1 140 ? -1.172 -8.794 5.771 1.00 97.44 140 LYS A CA 1
ATOM 1141 C C . LYS A 1 140 ? -1.430 -7.523 6.576 1.00 97.44 140 LYS A C 1
ATOM 1143 O O . LYS A 1 140 ? -2.431 -7.459 7.288 1.00 97.44 140 LYS A O 1
ATOM 1148 N N . PHE A 1 141 ? -0.609 -6.488 6.388 1.00 97.88 141 PHE A N 1
ATOM 1149 C CA . PHE A 1 141 ? -0.834 -5.182 7.016 1.00 97.88 141 PHE A CA 1
ATOM 1150 C C . PHE A 1 141 ? -2.152 -4.558 6.568 1.00 97.88 141 PHE A C 1
ATOM 1152 O O . PHE A 1 141 ? -2.924 -4.083 7.396 1.00 97.88 141 PHE A O 1
ATOM 1159 N N . ARG A 1 142 ? -2.472 -4.635 5.272 1.00 96.88 142 ARG A N 1
ATOM 1160 C CA . ARG A 1 142 ? -3.730 -4.115 4.721 1.00 96.88 142 ARG A CA 1
ATOM 1161 C C . ARG A 1 142 ? -4.951 -4.768 5.376 1.00 96.88 142 ARG A C 1
ATOM 1163 O O . ARG A 1 142 ? -5.889 -4.070 5.750 1.00 96.88 142 ARG A O 1
ATOM 1170 N N . LYS A 1 143 ? -4.920 -6.094 5.569 1.00 95.94 143 LYS A N 1
ATOM 1171 C CA . LYS A 1 143 ? -5.962 -6.829 6.307 1.00 95.94 143 LYS A CA 1
ATOM 1172 C C . LYS A 1 143 ? -6.047 -6.374 7.763 1.00 95.94 143 LYS A C 1
ATOM 1174 O O . LYS A 1 143 ? -7.144 -6.109 8.241 1.00 95.94 143 LYS A O 1
ATOM 1179 N N . ALA A 1 144 ? -4.914 -6.261 8.455 1.00 96.25 144 ALA A N 1
ATOM 1180 C CA . ALA A 1 144 ? -4.880 -5.845 9.856 1.00 96.25 144 ALA A CA 1
ATOM 1181 C C . ALA A 1 144 ? -5.454 -4.430 10.060 1.00 96.25 144 ALA A C 1
ATOM 1183 O O . ALA A 1 144 ? -6.274 -4.229 10.954 1.00 96.25 144 ALA A O 1
ATOM 1184 N N . LEU A 1 145 ? -5.100 -3.478 9.191 1.00 95.88 145 LEU A N 1
ATOM 1185 C CA . LEU A 1 145 ? -5.646 -2.118 9.209 1.00 95.88 145 LEU A CA 1
ATOM 1186 C C . LEU A 1 145 ? -7.164 -2.102 8.984 1.00 95.88 145 LEU A C 1
ATOM 1188 O O . LEU A 1 145 ? -7.880 -1.383 9.680 1.00 95.88 145 LEU A O 1
ATOM 1192 N N . GLU A 1 146 ? -7.677 -2.921 8.060 1.00 94.31 146 GLU A N 1
ATOM 1193 C CA . GLU A 1 146 ? -9.125 -3.025 7.838 1.00 94.31 146 GLU A CA 1
ATOM 1194 C C . GLU A 1 146 ? -9.844 -3.609 9.063 1.00 94.31 146 GLU A C 1
ATOM 1196 O O . GLU A 1 146 ? -10.883 -3.086 9.470 1.00 94.31 146 GLU A O 1
ATOM 1201 N N . TYR A 1 147 ? -9.269 -4.634 9.705 1.00 95.06 147 TYR A N 1
ATOM 1202 C CA . TYR A 1 147 ? -9.804 -5.179 10.954 1.00 95.06 147 TYR A CA 1
ATOM 1203 C C . TYR A 1 147 ? -9.831 -4.132 12.067 1.00 95.06 147 TYR A C 1
ATOM 1205 O O . TYR A 1 147 ? -10.866 -3.971 12.714 1.00 95.06 147 TYR A O 1
ATOM 1213 N N . ILE A 1 148 ? -8.737 -3.397 12.283 1.00 94.75 148 ILE A N 1
ATOM 1214 C CA . ILE A 1 148 ? -8.681 -2.344 13.307 1.00 94.75 148 ILE A CA 1
ATOM 1215 C C . ILE A 1 148 ? -9.731 -1.268 13.033 1.00 94.75 148 ILE A C 1
ATOM 1217 O O . ILE A 1 148 ? -10.474 -0.882 13.938 1.00 94.75 148 ILE A O 1
ATOM 1221 N N . HIS A 1 149 ? -9.847 -0.824 11.781 1.00 93.50 149 HIS A N 1
ATOM 1222 C CA . HIS A 1 149 ? -10.846 0.162 11.393 1.00 93.50 149 HIS A CA 1
ATOM 1223 C C . HIS A 1 149 ? -12.274 -0.321 11.683 1.00 93.50 149 HIS A C 1
ATOM 1225 O O . HIS A 1 149 ? -13.063 0.420 12.272 1.00 93.50 149 HIS A O 1
ATOM 1231 N N . ALA A 1 150 ? -12.603 -1.566 11.323 1.00 93.81 150 ALA A N 1
ATOM 1232 C CA . ALA A 1 150 ? -13.918 -2.146 11.578 1.00 93.81 150 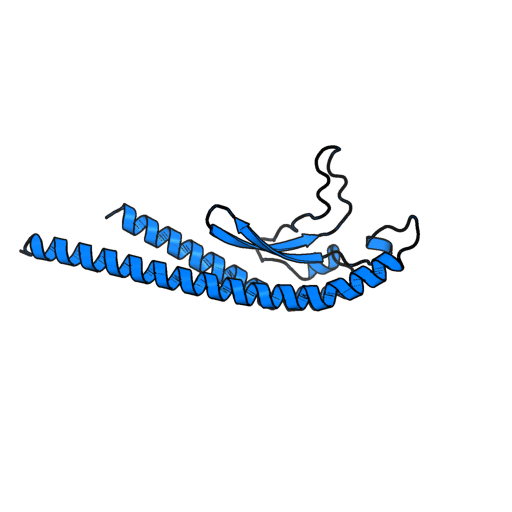ALA A CA 1
ATOM 1233 C C . ALA A 1 150 ? -14.257 -2.174 13.080 1.00 93.81 150 ALA A C 1
ATOM 1235 O O . ALA A 1 150 ? -15.352 -1.758 13.466 1.00 93.81 150 ALA A O 1
ATOM 1236 N N . HIS A 1 151 ? -13.305 -2.572 13.932 1.00 94.38 151 HIS A N 1
ATOM 1237 C CA . HIS A 1 151 ? -13.491 -2.577 15.387 1.00 94.38 151 HIS A CA 1
ATOM 1238 C C . HIS A 1 151 ? -13.649 -1.160 15.946 1.00 94.38 151 HIS A C 1
ATOM 1240 O O . HIS A 1 151 ? -14.563 -0.916 16.731 1.00 94.38 151 HIS A O 1
ATOM 1246 N N . ARG A 1 152 ? -12.844 -0.189 15.489 1.00 93.00 152 ARG A N 1
ATOM 1247 C CA . ARG A 1 152 ? -13.022 1.228 15.856 1.00 93.00 152 ARG A CA 1
ATOM 1248 C C . ARG A 1 152 ? -14.425 1.722 15.524 1.00 93.00 152 ARG A C 1
ATOM 1250 O O . ARG A 1 152 ? -15.037 2.400 16.345 1.00 93.00 152 ARG A O 1
ATOM 1257 N N . VAL A 1 153 ? -14.948 1.406 14.339 1.00 92.56 153 VAL A N 1
ATOM 1258 C CA . VAL A 1 153 ? -16.309 1.806 13.945 1.00 92.56 153 VAL A CA 1
ATOM 1259 C C . VAL A 1 153 ? -17.354 1.172 14.864 1.00 92.56 153 VAL A C 1
ATOM 1261 O O . VAL A 1 153 ? -18.269 1.870 15.298 1.00 92.56 153 VAL A O 1
ATOM 1264 N N . GLN A 1 154 ? -17.221 -0.115 15.189 1.00 94.06 154 GLN A N 1
ATOM 1265 C CA . GLN A 1 154 ? -18.142 -0.812 16.092 1.00 94.06 154 GLN A CA 1
ATOM 1266 C C . GLN A 1 154 ? -18.117 -0.230 17.510 1.00 94.06 154 GLN A C 1
ATOM 1268 O O . GLN A 1 154 ? -19.174 0.105 18.039 1.00 94.06 154 GLN A O 1
ATOM 1273 N N . ILE A 1 155 ? -16.934 -0.025 18.092 1.00 93.69 155 ILE A N 1
ATOM 1274 C CA . ILE A 1 155 ? -16.799 0.539 19.442 1.00 93.69 155 ILE A CA 1
ATOM 1275 C C . ILE A 1 155 ? -17.377 1.956 19.497 1.00 93.69 155 ILE A C 1
ATOM 1277 O O . ILE A 1 155 ? -18.154 2.274 20.392 1.00 93.69 155 ILE A O 1
ATOM 1281 N N . ASN A 1 156 ? -17.086 2.797 18.500 1.00 92.31 156 ASN A N 1
ATOM 1282 C CA . ASN A 1 156 ? -17.655 4.144 18.439 1.00 92.31 156 ASN A CA 1
ATOM 1283 C C . ASN A 1 156 ? -19.184 4.144 18.311 1.00 92.31 156 ASN A C 1
ATOM 1285 O O . ASN A 1 156 ? -19.829 5.071 18.793 1.00 92.31 156 ASN A O 1
ATOM 1289 N N . ARG A 1 157 ? -19.783 3.134 17.666 1.00 93.25 157 ARG A N 1
ATOM 1290 C CA . ARG A 1 157 ? -21.245 2.977 17.643 1.00 93.25 157 ARG A CA 1
ATOM 1291 C C . ARG A 1 157 ? -21.784 2.617 19.023 1.00 93.25 157 ARG A C 1
ATOM 1293 O O . ARG A 1 157 ? -22.745 3.248 19.441 1.00 93.25 157 ARG A O 1
ATOM 1300 N N . LEU A 1 158 ? -21.141 1.682 19.727 1.00 91.62 158 LEU A N 1
ATOM 1301 C CA . LEU A 1 158 ? -21.523 1.301 21.091 1.00 91.62 158 LEU A CA 1
ATOM 1302 C C . LEU A 1 158 ? -21.477 2.500 22.043 1.00 91.62 158 LEU A C 1
ATOM 1304 O O . LEU A 1 158 ? -22.447 2.749 22.749 1.00 91.62 158 LEU A O 1
ATOM 1308 N N . LYS A 1 159 ? -20.410 3.307 21.989 1.00 89.75 159 LYS A N 1
ATOM 1309 C CA . LYS A 1 159 ? -20.293 4.526 22.806 1.00 89.75 159 LYS A CA 1
ATOM 1310 C C . LYS A 1 159 ? -21.392 5.558 22.542 1.00 89.75 159 LYS A C 1
ATOM 1312 O O . LYS A 1 159 ? -21.728 6.307 23.441 1.00 89.75 159 LYS A O 1
ATOM 1317 N N . ARG A 1 160 ? -21.913 5.640 21.312 1.00 89.50 160 ARG A N 1
ATOM 1318 C CA . ARG A 1 160 ? -22.991 6.581 20.946 1.00 89.50 160 ARG A CA 1
ATOM 1319 C C . ARG A 1 160 ? -24.381 6.094 21.350 1.00 89.50 160 ARG A C 1
ATOM 1321 O O . ARG A 1 160 ? -25.306 6.895 21.346 1.00 89.50 160 ARG A O 1
ATOM 1328 N N . SER A 1 161 ? -24.539 4.790 21.573 1.00 86.12 161 SER A N 1
ATOM 1329 C CA . SER A 1 161 ? -25.800 4.189 22.020 1.00 86.12 161 SER A CA 1
ATOM 1330 C C . SER A 1 161 ? -25.937 4.114 23.540 1.00 86.12 161 SER A C 1
ATOM 1332 O O . SER A 1 161 ? -26.992 3.706 24.016 1.00 86.12 161 SER A O 1
ATOM 1334 N N . MET A 1 162 ? -24.866 4.440 24.267 1.00 80.88 162 MET A N 1
ATOM 1335 C CA . MET A 1 162 ? -24.872 4.646 25.716 1.00 80.88 162 MET A CA 1
ATOM 1336 C C . MET A 1 162 ? -25.323 6.067 26.030 1.00 80.88 162 MET A C 1
ATOM 1338 O O . MET A 1 162 ? -26.055 6.217 27.028 1.00 80.88 162 MET A O 1
#